Protein AF-A0A7J3CK00-F1 (afdb_monomer)

Sequence (165 aa):
NKIQLKRLKKLNDFCKNRKIGFLFELLVPPSGKQKNYDRKIRPKLTVKAIKEIRKFGIEPDIWKLEAMPNRKDWQKIIEAIKYKNKKAARIIVLGRAGTKKQVKNWLKIAYSFREIIGFAVGRTIFLQPLKNYRNRKITKKQATDRIAKEFSKFIEYWKSLRVKH

Structure (mmCIF, N/CA/C/O backbone):
data_AF-A0A7J3CK00-F1
#
_entry.id   AF-A0A7J3CK00-F1
#
loop_
_atom_site.group_PDB
_atom_site.id
_atom_site.type_symbol
_atom_site.label_atom_id
_atom_site.label_alt_id
_atom_site.label_comp_id
_atom_site.label_asym_id
_atom_site.label_entity_id
_atom_site.label_seq_id
_atom_site.pdbx_PDB_ins_code
_atom_site.Cartn_x
_atom_site.Cartn_y
_atom_site.Cartn_z
_atom_site.occupancy
_atom_site.B_iso_or_equiv
_atom_site.auth_seq_id
_atom_site.auth_comp_id
_atom_site.auth_asym_id
_atom_site.auth_atom_id
_atom_site.pdbx_PDB_model_num
ATOM 1 N N . ASN A 1 1 ? -1.549 19.006 8.687 1.00 75.44 1 ASN A N 1
ATOM 2 C CA . ASN A 1 1 ? -2.280 18.264 7.623 1.00 75.44 1 ASN A CA 1
ATOM 3 C C . ASN A 1 1 ? -3.755 18.657 7.413 1.00 75.44 1 ASN A C 1
ATOM 5 O O . ASN A 1 1 ? -4.418 18.025 6.597 1.00 75.44 1 ASN A O 1
ATOM 9 N N . LYS A 1 2 ? -4.300 19.716 8.045 1.00 88.94 2 LYS A N 1
ATOM 10 C CA . LYS A 1 2 ? -5.741 20.067 7.950 1.00 88.94 2 LYS A CA 1
ATOM 11 C C . LYS A 1 2 ? -6.226 20.350 6.516 1.00 88.94 2 LYS A C 1
ATOM 13 O O . LYS A 1 2 ? -7.316 19.925 6.149 1.00 88.94 2 LYS A O 1
ATOM 18 N N . ILE A 1 3 ? -5.411 21.015 5.689 1.00 93.50 3 ILE A N 1
ATOM 19 C CA . ILE A 1 3 ? -5.747 21.305 4.280 1.00 93.50 3 ILE A CA 1
ATOM 20 C C . ILE A 1 3 ? -5.870 20.013 3.460 1.00 93.50 3 ILE A C 1
ATOM 22 O O . ILE A 1 3 ? -6.842 19.844 2.725 1.00 93.50 3 ILE A O 1
ATOM 26 N N . GLN A 1 4 ? -4.919 19.085 3.613 1.00 93.50 4 GLN A N 1
ATOM 27 C CA . GLN A 1 4 ? -4.949 17.791 2.924 1.00 93.50 4 GLN A CA 1
ATOM 28 C C . GLN A 1 4 ? -6.200 16.992 3.302 1.00 93.50 4 GLN A C 1
ATOM 30 O O . GLN A 1 4 ? -6.885 16.496 2.415 1.00 93.50 4 GLN A O 1
ATOM 35 N N . LEU A 1 5 ? -6.552 16.946 4.593 1.00 96.44 5 LEU A N 1
ATOM 36 C CA . LEU A 1 5 ? -7.760 16.263 5.068 1.00 96.44 5 LEU A CA 1
ATOM 37 C C . LEU A 1 5 ? -9.045 16.874 4.492 1.00 96.44 5 LEU A C 1
ATOM 39 O O . LEU A 1 5 ? -9.906 16.137 4.024 1.00 96.44 5 LEU A O 1
ATOM 43 N N . LYS A 1 6 ? -9.159 18.209 4.442 1.00 97.69 6 LYS A N 1
ATOM 44 C CA . LYS A 1 6 ? -10.313 18.881 3.818 1.00 97.69 6 LYS A CA 1
ATOM 45 C C . LYS A 1 6 ? -10.465 18.516 2.338 1.00 97.69 6 LYS A C 1
ATOM 47 O O . LYS A 1 6 ? -11.559 18.171 1.899 1.00 97.69 6 LYS A O 1
ATOM 52 N N . ARG A 1 7 ? -9.370 18.560 1.571 1.00 97.00 7 ARG A N 1
ATOM 53 C CA . ARG A 1 7 ? -9.376 18.184 0.144 1.00 97.00 7 ARG A CA 1
ATOM 54 C C . ARG A 1 7 ? -9.730 16.708 -0.044 1.00 97.00 7 ARG A C 1
ATOM 56 O O . ARG A 1 7 ? -10.546 16.381 -0.900 1.00 97.00 7 ARG A O 1
ATOM 63 N N . LEU A 1 8 ? -9.165 15.840 0.792 1.00 96.75 8 LEU A N 1
ATOM 64 C CA . LEU A 1 8 ? -9.421 14.405 0.756 1.00 96.75 8 LEU A CA 1
ATOM 65 C C . LEU A 1 8 ? -10.879 14.073 1.106 1.00 96.75 8 LEU A C 1
ATOM 67 O O . LEU A 1 8 ? -11.476 13.226 0.452 1.00 96.75 8 LEU A O 1
ATOM 71 N N . LYS A 1 9 ? -11.483 14.785 2.066 1.00 97.44 9 LYS A N 1
ATOM 72 C CA . LYS A 1 9 ? -12.911 14.663 2.393 1.00 97.44 9 LYS A CA 1
ATOM 73 C C . LYS A 1 9 ? -13.805 15.081 1.232 1.00 97.44 9 LYS A C 1
ATOM 75 O O . LYS A 1 9 ? -14.732 14.351 0.908 1.00 97.44 9 LYS A O 1
ATOM 80 N N . LYS A 1 10 ? -13.488 16.192 0.554 1.00 97.94 10 LYS A N 1
ATOM 81 C CA . LYS A 1 10 ? -14.229 16.624 -0.642 1.00 97.94 10 LYS A CA 1
ATOM 82 C C . LYS A 1 10 ? -14.214 15.548 -1.734 1.00 97.94 10 LYS A C 1
ATOM 84 O O . LYS A 1 10 ? -15.258 15.263 -2.311 1.00 97.94 10 LYS A O 1
ATOM 89 N N . LEU A 1 11 ? -13.056 14.932 -1.990 1.00 97.12 11 LEU A N 1
ATOM 90 C CA . LEU A 1 11 ? -12.935 13.838 -2.960 1.00 97.12 11 LEU A CA 1
ATOM 91 C C . LEU A 1 11 ? -13.712 12.591 -2.517 1.00 97.12 11 LEU A C 1
ATOM 93 O O . LEU A 1 11 ? -14.468 12.034 -3.305 1.00 97.12 11 LEU A O 1
ATOM 97 N N . ASN A 1 12 ? -13.565 12.189 -1.254 1.00 96.12 12 ASN A N 1
ATOM 98 C CA . ASN A 1 12 ? -14.302 11.073 -0.667 1.00 96.12 12 ASN A CA 1
ATOM 99 C C . ASN A 1 12 ? -15.817 11.235 -0.845 1.00 96.12 12 ASN A C 1
ATOM 101 O O . ASN A 1 12 ? -16.490 10.314 -1.297 1.00 96.12 12 ASN A O 1
ATOM 105 N N . ASP A 1 13 ? -16.347 12.412 -0.513 1.00 97.19 13 ASP A N 1
ATOM 106 C CA . ASP A 1 13 ? -17.782 12.687 -0.588 1.00 97.19 13 ASP A CA 1
ATOM 107 C C . ASP A 1 13 ? -18.270 12.720 -2.032 1.00 97.19 13 ASP A C 1
ATOM 109 O O . ASP A 1 13 ? -19.322 12.168 -2.340 1.00 97.19 13 ASP A O 1
ATOM 113 N N . PHE A 1 14 ? -17.474 13.293 -2.938 1.00 98.00 14 PHE A N 1
ATOM 114 C CA . PHE A 1 14 ? -17.757 13.257 -4.368 1.00 98.00 14 PHE A CA 1
ATOM 115 C C . PHE A 1 14 ? -17.849 11.818 -4.896 1.00 98.00 14 PHE A C 1
ATOM 117 O O . PHE A 1 14 ? -18.831 11.469 -5.553 1.00 98.00 14 PHE A O 1
ATOM 124 N N . CYS A 1 15 ? -16.861 10.974 -4.579 1.00 97.06 15 CYS A N 1
ATOM 125 C CA . CYS A 1 15 ? -16.843 9.566 -4.972 1.00 97.06 15 CYS A CA 1
ATOM 126 C C . CYS A 1 15 ? -18.042 8.808 -4.392 1.00 97.06 15 CYS A C 1
ATOM 128 O O . CYS A 1 15 ? -18.760 8.140 -5.136 1.00 97.06 15 CYS A O 1
ATOM 130 N N . LYS A 1 16 ? -18.314 8.982 -3.093 1.00 93.88 16 LYS A N 1
ATOM 131 C CA . LYS A 1 16 ? -19.435 8.337 -2.399 1.00 93.88 16 LYS A CA 1
ATOM 132 C C . LYS A 1 16 ? -20.783 8.722 -3.008 1.00 93.88 16 LYS A C 1
ATOM 134 O O . LYS A 1 16 ? -21.576 7.839 -3.326 1.00 93.88 16 LYS A O 1
ATOM 139 N N . ASN A 1 17 ? -21.026 10.015 -3.223 1.00 97.00 17 ASN A N 1
ATOM 140 C CA . ASN A 1 17 ? -22.293 10.514 -3.766 1.00 97.00 17 ASN A CA 1
ATOM 141 C C . ASN A 1 17 ? -22.537 10.045 -5.206 1.00 97.00 17 ASN A C 1
ATOM 143 O O . ASN A 1 17 ? -23.682 9.875 -5.612 1.00 97.00 17 ASN A O 1
ATOM 147 N N . ARG A 1 18 ? -21.468 9.804 -5.974 1.00 97.31 18 ARG A N 1
ATOM 148 C CA . ARG A 1 18 ? -2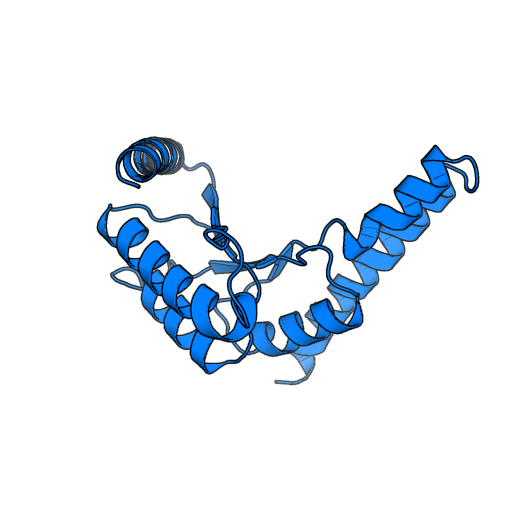1.547 9.321 -7.360 1.00 97.31 18 ARG A CA 1
ATOM 149 C C . ARG A 1 18 ? -21.361 7.812 -7.511 1.00 97.31 18 ARG A C 1
ATOM 151 O O . ARG A 1 18 ? -21.348 7.332 -8.638 1.00 97.31 18 ARG A O 1
ATOM 158 N N . LYS A 1 19 ? -21.215 7.065 -6.409 1.00 95.12 19 LYS A N 1
ATOM 159 C CA . LYS A 1 19 ? -20.929 5.617 -6.411 1.00 95.12 19 LYS A CA 1
ATOM 160 C C . LYS A 1 19 ? -19.689 5.250 -7.249 1.00 95.12 19 LYS A C 1
ATOM 162 O O . LYS A 1 19 ? -19.641 4.196 -7.877 1.00 95.12 19 LYS A O 1
ATOM 167 N N . ILE A 1 20 ? -18.684 6.125 -7.261 1.00 95.94 20 ILE A N 1
ATOM 168 C CA . ILE A 1 20 ? -17.398 5.897 -7.930 1.00 95.94 20 ILE A CA 1
ATOM 169 C C . ILE A 1 20 ? -16.430 5.308 -6.906 1.00 95.94 20 ILE A C 1
ATOM 171 O O . ILE A 1 20 ? -16.269 5.870 -5.825 1.00 95.94 20 ILE A O 1
ATOM 175 N N . GLY A 1 21 ? -15.755 4.213 -7.262 1.00 94.12 21 GLY A N 1
ATOM 176 C CA . GLY A 1 21 ? -14.761 3.592 -6.388 1.00 94.12 21 GLY A CA 1
ATOM 177 C C . GLY A 1 21 ? -13.599 4.534 -6.059 1.00 94.12 21 GLY A C 1
ATOM 178 O O . GLY A 1 21 ? -13.033 5.181 -6.942 1.00 94.12 21 GLY A O 1
ATOM 179 N N . PHE A 1 22 ? -13.215 4.581 -4.786 1.00 95.69 22 PHE A N 1
ATOM 180 C CA . PHE A 1 22 ? -12.181 5.460 -4.264 1.00 95.69 22 PHE A CA 1
ATOM 181 C C . PHE A 1 22 ? -10.995 4.674 -3.693 1.00 95.69 22 PHE A C 1
ATOM 183 O O . PHE A 1 22 ? -11.037 4.123 -2.592 1.00 95.69 22 PHE A O 1
ATOM 190 N N . LEU A 1 23 ? -9.891 4.659 -4.442 1.00 96.88 23 LEU A N 1
ATOM 191 C CA . LEU A 1 23 ? -8.609 4.131 -3.985 1.00 96.88 23 LEU A CA 1
ATOM 192 C C . LEU A 1 23 ? -7.732 5.274 -3.475 1.00 96.88 23 LEU A C 1
ATOM 194 O O . LEU A 1 23 ? -7.433 6.212 -4.213 1.00 96.88 23 LEU A O 1
ATOM 198 N N . PHE A 1 24 ? -7.267 5.165 -2.233 1.00 96.69 24 PHE A N 1
ATOM 199 C CA . PHE A 1 24 ? -6.399 6.161 -1.615 1.00 96.69 24 PHE A CA 1
ATOM 200 C C . PHE A 1 24 ? -5.011 5.591 -1.317 1.00 96.69 24 PHE A C 1
ATOM 202 O O . PHE A 1 24 ? -4.860 4.631 -0.559 1.00 96.69 24 PHE A O 1
ATOM 209 N N . GLU A 1 25 ? -3.985 6.201 -1.912 1.00 97.25 25 GLU A N 1
ATOM 210 C CA . GLU A 1 25 ? -2.582 5.909 -1.623 1.00 97.25 25 GLU A CA 1
ATOM 211 C C . GLU A 1 25 ? -2.076 6.804 -0.493 1.00 97.25 25 GLU A C 1
ATOM 213 O O . GLU A 1 25 ? -2.005 8.024 -0.637 1.00 97.25 25 GLU A O 1
ATOM 218 N N . LEU A 1 26 ? -1.695 6.186 0.626 1.00 96.75 26 LEU A N 1
ATOM 219 C CA . LEU A 1 26 ? -1.095 6.886 1.757 1.00 96.75 26 LEU A CA 1
ATOM 220 C C . LEU A 1 26 ? 0.409 6.627 1.774 1.00 96.75 26 LEU A C 1
ATOM 222 O O . LEU A 1 26 ? 0.853 5.503 2.016 1.00 96.75 26 LEU A O 1
ATOM 226 N N . LEU A 1 27 ? 1.177 7.694 1.575 1.00 95.75 27 LEU A N 1
ATOM 227 C CA . LEU A 1 27 ? 2.620 7.705 1.777 1.00 95.75 27 LEU A CA 1
ATOM 228 C C . LEU A 1 27 ? 2.949 8.495 3.035 1.00 95.75 27 LEU A C 1
ATOM 230 O O . LEU A 1 27 ? 2.419 9.585 3.252 1.00 95.75 27 LEU A O 1
ATOM 234 N N . VAL A 1 28 ? 3.855 7.953 3.842 1.00 95.00 28 VAL A N 1
ATOM 235 C CA . VAL A 1 28 ? 4.334 8.616 5.057 1.00 95.00 28 VAL A CA 1
ATOM 236 C C . VAL A 1 28 ? 5.851 8.753 4.933 1.00 95.00 28 VAL A C 1
ATOM 238 O O . VAL A 1 28 ? 6.576 7.843 5.336 1.00 95.00 28 VAL A O 1
ATOM 241 N N . PRO A 1 29 ? 6.343 9.819 4.274 1.00 93.31 29 PRO A N 1
ATOM 242 C CA . PRO A 1 29 ? 7.772 10.039 4.089 1.00 93.31 29 PRO A CA 1
ATOM 243 C C . PRO A 1 29 ? 8.435 10.560 5.377 1.00 93.31 29 PRO A C 1
ATOM 245 O O . PRO A 1 29 ? 7.770 11.191 6.205 1.00 93.31 29 PRO A O 1
ATOM 248 N N . PRO A 1 30 ? 9.746 10.317 5.562 1.00 93.19 30 PRO A N 1
ATOM 249 C CA . PRO A 1 30 ? 10.495 10.887 6.675 1.00 93.19 30 PRO A CA 1
ATOM 250 C C . PRO A 1 30 ? 10.607 12.407 6.555 1.00 93.19 30 PRO A C 1
ATOM 252 O O . PRO A 1 30 ? 10.704 12.950 5.453 1.00 93.19 30 PRO A O 1
ATOM 255 N N . SER A 1 31 ? 10.681 13.078 7.702 1.00 89.06 31 SER A N 1
ATOM 256 C CA . SER A 1 31 ? 11.089 14.481 7.768 1.00 89.06 31 SER A CA 1
ATOM 257 C C . SER A 1 31 ? 12.604 14.520 7.947 1.00 89.06 31 SER A C 1
ATOM 259 O O . SER A 1 31 ? 13.114 14.316 9.048 1.00 89.06 31 SER A O 1
ATOM 261 N N . GLY A 1 32 ? 13.332 14.723 6.848 1.00 89.31 32 GLY A N 1
ATOM 262 C CA . GLY A 1 32 ? 14.796 14.733 6.846 1.00 89.31 32 GLY A CA 1
ATOM 263 C C . GLY A 1 32 ? 15.431 13.349 7.041 1.00 89.31 32 GLY A C 1
ATOM 264 O O . GLY A 1 32 ? 14.838 12.309 6.745 1.00 89.31 32 GLY A O 1
ATOM 265 N N . LYS A 1 33 ? 16.684 13.325 7.515 1.00 87.19 33 LYS A N 1
ATOM 266 C CA . LYS A 1 33 ? 17.437 12.080 7.732 1.00 87.19 33 LYS A CA 1
ATOM 267 C C . LYS A 1 33 ? 17.023 11.432 9.053 1.00 87.19 33 LYS A C 1
ATOM 269 O O . LYS A 1 33 ? 17.394 11.896 10.124 1.00 87.19 33 LYS A O 1
ATOM 274 N N . GLN A 1 34 ? 16.302 10.316 8.974 1.00 89.38 34 GLN A N 1
ATOM 275 C CA . GLN A 1 34 ? 15.881 9.544 10.147 1.00 89.38 34 GLN A CA 1
ATOM 276 C C . GLN A 1 34 ? 16.369 8.093 10.044 1.00 89.38 34 GLN A C 1
ATOM 278 O O . GLN A 1 34 ? 16.002 7.356 9.125 1.00 89.38 34 GLN A O 1
ATOM 283 N N . LYS A 1 35 ? 17.194 7.650 11.001 1.00 88.19 35 LYS A N 1
ATOM 284 C CA . LYS A 1 35 ? 17.687 6.262 11.053 1.00 88.19 35 LYS A CA 1
ATOM 285 C C . LYS A 1 35 ? 16.540 5.290 11.356 1.00 88.19 35 LYS A C 1
ATOM 287 O O . LYS A 1 35 ? 15.673 5.573 12.176 1.00 88.19 35 LYS A O 1
ATOM 292 N N . ASN A 1 36 ? 16.560 4.104 10.736 1.00 89.44 36 ASN A N 1
ATOM 293 C CA . ASN A 1 36 ? 15.552 3.044 10.924 1.00 89.44 36 ASN A CA 1
ATOM 294 C C . ASN A 1 36 ? 14.093 3.479 10.660 1.00 89.44 36 ASN A C 1
ATOM 296 O O . ASN A 1 36 ? 13.165 2.851 11.182 1.00 89.44 36 ASN A O 1
ATOM 300 N N . TYR A 1 37 ? 13.881 4.520 9.848 1.00 93.94 37 TYR A N 1
ATOM 301 C CA . TYR A 1 37 ? 12.564 5.111 9.628 1.00 93.94 37 TYR A CA 1
ATOM 302 C C . TYR A 1 37 ? 11.515 4.080 9.197 1.00 93.94 37 TYR A C 1
ATOM 304 O O . TYR A 1 37 ? 10.509 3.901 9.884 1.00 93.94 37 TYR A O 1
ATOM 312 N N . ASP A 1 38 ? 11.799 3.326 8.134 1.00 91.12 38 ASP A N 1
ATOM 313 C CA . ASP A 1 38 ? 10.862 2.352 7.563 1.00 91.12 38 ASP A CA 1
ATOM 314 C C . ASP A 1 38 ? 10.476 1.223 8.525 1.00 91.12 38 ASP A C 1
ATOM 316 O O . ASP A 1 38 ? 9.366 0.701 8.446 1.00 91.12 38 ASP A O 1
ATOM 320 N N . ARG A 1 39 ? 11.383 0.839 9.432 1.00 90.94 39 ARG A N 1
ATOM 321 C CA . ARG A 1 39 ? 11.185 -0.307 10.329 1.00 90.94 39 ARG A CA 1
ATOM 322 C C . ARG A 1 39 ? 10.577 0.083 11.675 1.00 90.94 39 ARG A C 1
ATOM 324 O O . ARG A 1 39 ? 9.843 -0.713 12.242 1.00 90.94 39 ARG A O 1
ATOM 331 N N . LYS A 1 40 ? 10.908 1.262 12.215 1.00 9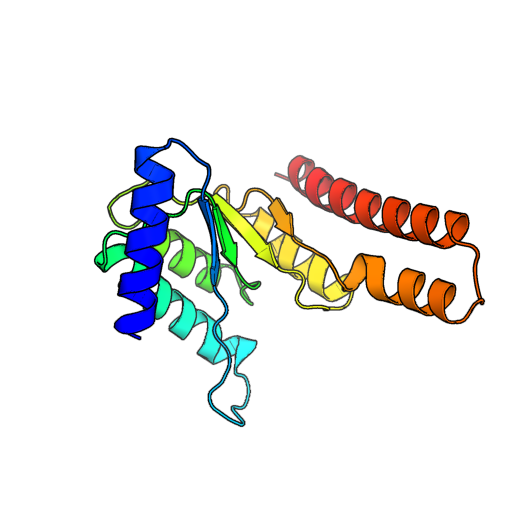2.25 40 LYS A N 1
ATOM 332 C CA . LYS A 1 40 ? 10.538 1.648 13.593 1.00 92.25 40 LYS A CA 1
ATOM 333 C C . LYS A 1 40 ? 9.579 2.836 13.676 1.00 92.25 40 LYS A C 1
ATOM 335 O O . LYS A 1 40 ? 8.789 2.903 14.617 1.00 92.25 40 LYS A O 1
ATOM 340 N N . ILE A 1 41 ? 9.655 3.773 12.730 1.00 95.81 41 ILE A N 1
ATOM 341 C CA . ILE A 1 41 ? 8.970 5.072 12.818 1.00 95.81 41 ILE A CA 1
ATOM 342 C C . ILE A 1 41 ? 7.738 5.093 11.911 1.00 95.81 41 ILE A C 1
ATOM 344 O O . ILE A 1 41 ? 6.624 5.326 12.386 1.00 95.81 41 ILE A O 1
ATOM 348 N N . ARG A 1 42 ? 7.917 4.780 10.622 1.00 96.56 42 ARG A N 1
ATOM 349 C CA . ARG A 1 42 ? 6.861 4.829 9.606 1.00 96.56 42 ARG A CA 1
ATOM 350 C C . ARG A 1 42 ? 5.614 4.020 9.978 1.00 96.56 42 ARG A C 1
ATOM 352 O O . ARG A 1 42 ? 4.529 4.580 9.827 1.00 96.56 42 ARG A O 1
ATOM 359 N N . PRO A 1 43 ? 5.694 2.782 10.517 1.00 96.56 43 PRO A N 1
ATOM 360 C CA . PRO A 1 43 ? 4.490 2.035 10.892 1.00 96.56 43 PRO A CA 1
ATOM 361 C C . PRO A 1 43 ? 3.624 2.776 11.920 1.00 96.56 43 PRO A C 1
ATOM 363 O O . PRO A 1 43 ? 2.416 2.915 11.734 1.00 96.56 43 PRO A O 1
ATOM 366 N N . LYS A 1 44 ? 4.248 3.352 12.959 1.00 96.88 44 LYS A N 1
ATOM 367 C CA . LYS A 1 44 ? 3.549 4.124 14.001 1.00 96.88 44 LYS A CA 1
ATOM 368 C C . LYS A 1 44 ? 2.906 5.390 13.431 1.00 96.88 44 LYS A C 1
ATOM 370 O O . LYS A 1 44 ? 1.750 5.683 13.734 1.00 96.88 44 LYS A O 1
ATOM 375 N N . LEU A 1 45 ? 3.633 6.119 12.581 1.00 97.56 45 LEU A N 1
ATOM 376 C CA . LEU A 1 45 ? 3.109 7.316 11.920 1.00 97.56 45 LEU A CA 1
ATOM 377 C C . LEU A 1 45 ? 1.973 6.987 10.945 1.00 97.56 45 LEU A C 1
ATOM 379 O O . LEU A 1 45 ? 1.005 7.735 10.870 1.00 97.56 45 LEU A O 1
ATOM 383 N N . THR A 1 46 ? 2.045 5.845 10.262 1.00 97.75 46 THR A N 1
ATOM 384 C CA . THR A 1 46 ? 0.985 5.381 9.357 1.00 97.75 46 THR A CA 1
ATOM 385 C C . THR A 1 46 ? -0.296 5.078 10.135 1.00 97.75 46 THR A C 1
ATOM 387 O O . THR A 1 46 ? -1.363 5.545 9.748 1.00 97.75 46 THR A O 1
ATOM 390 N N . VAL A 1 47 ? -0.204 4.393 11.284 1.00 97.75 47 VAL A N 1
ATOM 391 C CA . VAL A 1 47 ? -1.358 4.181 12.180 1.00 97.75 47 VAL A CA 1
ATOM 392 C C . VAL A 1 47 ? -1.963 5.516 12.625 1.00 97.75 47 VAL A C 1
ATOM 394 O O . VAL A 1 47 ? -3.184 5.677 12.592 1.00 97.75 47 VAL A O 1
ATOM 397 N N . LYS A 1 48 ? -1.129 6.488 13.022 1.00 97.62 48 LYS A N 1
ATOM 398 C CA . LYS A 1 48 ? -1.590 7.827 13.424 1.00 97.62 48 LYS A CA 1
ATOM 399 C C . LYS A 1 48 ? -2.319 8.537 12.277 1.00 97.62 48 LYS A C 1
ATOM 401 O O . LYS A 1 48 ? -3.441 8.995 12.476 1.00 97.62 48 LYS A O 1
ATOM 406 N N . ALA A 1 49 ? -1.728 8.555 11.084 1.00 97.31 49 ALA A N 1
ATOM 407 C CA . ALA A 1 49 ? -2.316 9.173 9.899 1.00 97.31 49 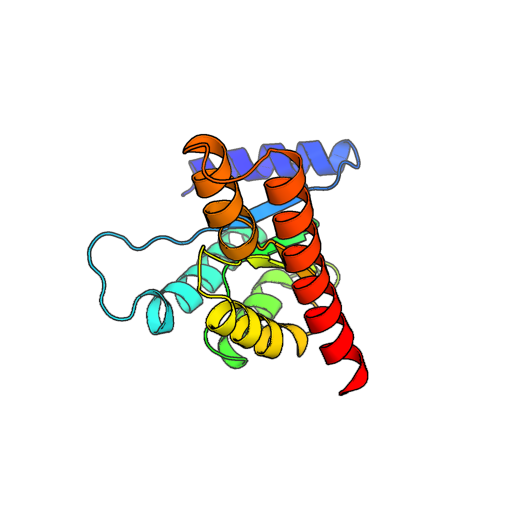ALA A CA 1
ATOM 408 C C . ALA A 1 49 ? -3.667 8.541 9.533 1.00 97.31 49 ALA A C 1
ATOM 410 O O . ALA A 1 49 ? -4.639 9.258 9.317 1.00 97.31 49 ALA A O 1
ATOM 411 N N . ILE A 1 50 ? -3.768 7.207 9.541 1.00 97.19 50 ILE A N 1
ATOM 412 C CA . ILE A 1 50 ? -5.035 6.505 9.285 1.00 97.19 50 ILE A CA 1
ATOM 413 C C . ILE A 1 50 ? -6.091 6.908 10.315 1.00 97.19 50 ILE A C 1
ATOM 415 O O . ILE A 1 50 ? -7.209 7.242 9.933 1.00 97.19 50 ILE A O 1
ATOM 419 N N . LYS A 1 51 ? -5.752 6.937 11.611 1.00 96.19 51 LYS A N 1
ATOM 420 C CA . LYS A 1 51 ? -6.694 7.366 12.658 1.00 96.19 51 LYS A CA 1
ATOM 421 C C . LYS A 1 51 ? -7.190 8.794 12.430 1.00 96.19 51 LYS A C 1
ATOM 423 O O . LYS A 1 51 ? -8.381 9.041 12.582 1.00 96.19 51 LYS A O 1
ATOM 428 N N . GLU A 1 52 ? -6.310 9.721 12.061 1.00 96.19 52 GLU A N 1
ATOM 429 C CA . GLU A 1 52 ? -6.687 11.105 11.743 1.00 96.19 52 GLU A CA 1
ATOM 430 C C . GLU A 1 52 ? -7.625 11.177 10.530 1.00 96.19 52 GLU A C 1
ATOM 432 O O . GLU A 1 52 ? -8.668 11.824 10.602 1.00 96.19 52 GLU A O 1
ATOM 437 N N . ILE A 1 53 ? -7.304 10.458 9.452 1.00 96.00 53 ILE A N 1
ATOM 438 C CA . ILE A 1 53 ? -8.117 10.394 8.229 1.00 96.00 53 ILE A CA 1
ATOM 439 C C . ILE A 1 53 ? -9.510 9.821 8.529 1.00 96.00 53 ILE A C 1
ATOM 441 O O . ILE A 1 53 ? -10.520 10.426 8.172 1.00 96.00 53 ILE A O 1
ATOM 445 N N . ARG A 1 54 ? -9.575 8.696 9.251 1.00 94.38 54 ARG A N 1
ATOM 446 C CA . ARG A 1 54 ? -10.834 8.042 9.643 1.00 94.38 54 ARG A CA 1
ATOM 447 C C . ARG A 1 54 ? -11.683 8.939 10.546 1.00 94.38 54 ARG A C 1
ATOM 449 O O . ARG A 1 54 ? -12.882 9.063 10.321 1.00 94.38 54 ARG A O 1
ATOM 456 N N . LYS A 1 55 ? -11.078 9.611 11.535 1.00 93.94 55 LYS A N 1
ATOM 457 C CA . LYS A 1 55 ? -11.780 10.577 12.407 1.00 93.94 55 LYS A CA 1
ATOM 458 C C . LYS A 1 55 ? -12.353 11.763 11.631 1.00 93.94 55 LYS A C 1
ATOM 460 O O . LYS A 1 55 ? -13.369 12.307 12.039 1.00 93.94 55 LYS A O 1
ATOM 465 N N . PHE A 1 56 ? -11.733 12.134 10.512 1.00 95.19 56 PHE A N 1
ATOM 466 C CA . PHE A 1 56 ? -12.218 13.189 9.623 1.00 95.19 56 PHE A CA 1
ATOM 467 C C . PHE A 1 56 ? -13.355 12.723 8.683 1.00 95.19 56 PHE A C 1
ATOM 469 O O . PHE A 1 56 ? -13.795 13.476 7.816 1.00 95.19 56 PHE A O 1
ATOM 476 N N . GLY A 1 57 ? -13.841 11.484 8.837 1.00 93.00 57 GLY A N 1
ATOM 477 C CA . GLY A 1 57 ? -14.956 10.933 8.062 1.00 93.00 57 GLY A CA 1
ATOM 478 C C . GLY A 1 57 ? -14.579 10.502 6.644 1.00 93.00 57 GLY A C 1
ATOM 479 O O . GLY A 1 57 ? -15.436 10.502 5.764 1.00 93.00 57 GLY A O 1
ATOM 480 N N . ILE A 1 58 ? -13.304 10.190 6.406 1.00 94.50 58 ILE A N 1
AT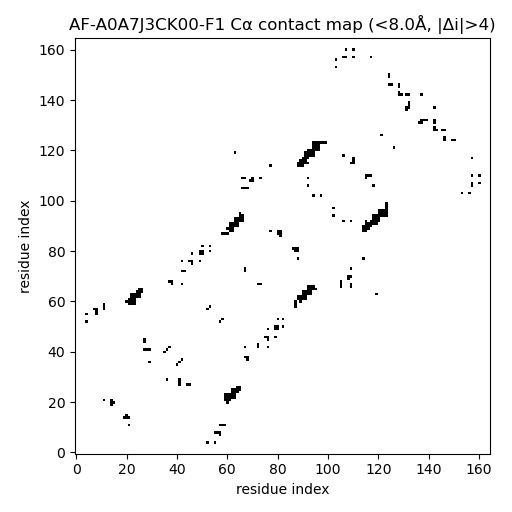OM 481 C CA . ILE A 1 58 ? -12.799 9.732 5.108 1.00 94.50 58 ILE A CA 1
ATOM 482 C C . ILE A 1 58 ? -12.720 8.202 5.121 1.00 94.50 58 ILE A C 1
ATOM 484 O O . ILE A 1 58 ? -12.055 7.600 5.973 1.00 94.50 58 ILE A O 1
ATOM 488 N N . GLU A 1 59 ? -13.389 7.571 4.160 1.00 92.62 59 GLU A N 1
ATOM 489 C CA . GLU A 1 59 ? -13.544 6.121 4.058 1.00 92.62 59 GLU A CA 1
ATOM 490 C C . GLU A 1 59 ? -13.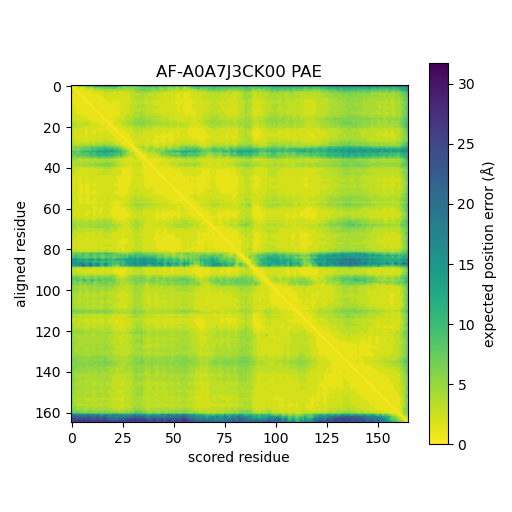262 5.644 2.620 1.00 92.62 59 GLU A C 1
ATOM 492 O O . GLU A 1 59 ? -14.196 5.412 1.860 1.00 92.62 59 GLU A O 1
ATOM 497 N N . PRO A 1 60 ? -11.986 5.494 2.220 1.00 94.19 60 PRO A N 1
ATOM 498 C CA . PRO A 1 60 ? -11.645 4.937 0.916 1.00 94.19 60 PRO A CA 1
ATOM 499 C C . PRO A 1 60 ? -12.130 3.491 0.788 1.00 94.19 60 PRO A C 1
ATOM 501 O O . PRO A 1 60 ? -12.021 2.717 1.743 1.00 94.19 60 PRO A O 1
ATOM 504 N N . ASP A 1 61 ? -12.570 3.109 -0.410 1.00 94.19 61 ASP A N 1
ATOM 505 C CA . ASP A 1 61 ? -12.932 1.728 -0.737 1.00 94.19 61 ASP A CA 1
ATOM 506 C C . ASP A 1 61 ? -11.712 0.805 -0.734 1.00 94.19 61 ASP A C 1
ATOM 508 O O . ASP A 1 61 ? -11.824 -0.374 -0.399 1.00 94.19 61 ASP A O 1
ATOM 512 N N . ILE A 1 62 ? -10.542 1.324 -1.130 1.00 96.62 62 ILE A N 1
ATOM 513 C CA . ILE A 1 62 ? -9.269 0.597 -1.111 1.00 96.62 62 ILE A CA 1
ATOM 514 C C . ILE A 1 62 ? -8.161 1.497 -0.568 1.00 96.62 62 ILE A C 1
ATOM 516 O O . ILE A 1 62 ? -7.894 2.582 -1.085 1.00 96.62 62 ILE A O 1
ATOM 520 N N . TRP A 1 63 ? -7.440 0.992 0.427 1.00 97.44 63 TRP A N 1
ATOM 521 C CA . TRP A 1 63 ? -6.213 1.597 0.926 1.00 97.44 63 TRP A CA 1
ATOM 522 C C . TRP A 1 63 ? -5.010 1.014 0.198 1.00 97.44 63 TRP A C 1
ATOM 524 O O . TRP A 1 63 ? -4.753 -0.187 0.254 1.00 97.44 63 TRP A O 1
ATOM 534 N N . LYS A 1 64 ? -4.225 1.862 -0.456 1.00 97.62 64 LYS A N 1
ATOM 535 C CA . LYS A 1 64 ? -2.946 1.475 -1.046 1.00 97.62 64 LYS A CA 1
ATOM 536 C C . LYS A 1 64 ? -1.833 1.888 -0.089 1.00 97.62 64 LYS A C 1
ATOM 538 O O . LYS A 1 64 ? -1.521 3.071 0.032 1.00 97.62 64 LYS A O 1
ATOM 543 N N . LEU A 1 65 ? -1.283 0.905 0.626 1.00 97.50 65 LEU A N 1
ATOM 544 C CA . LEU A 1 65 ? -0.363 1.119 1.746 1.00 97.50 65 LEU A CA 1
ATOM 545 C C . LEU A 1 65 ? 1.008 0.495 1.526 1.00 97.50 65 LEU A C 1
ATOM 547 O O . LEU A 1 65 ? 1.176 -0.570 0.928 1.00 97.50 65 LEU A O 1
ATOM 551 N N . GLU A 1 66 ? 2.020 1.185 2.029 1.00 95.56 66 GLU A N 1
ATOM 552 C CA . GLU A 1 66 ? 3.386 0.690 2.020 1.00 95.56 66 GLU A CA 1
ATOM 553 C C . GLU A 1 66 ? 3.493 -0.579 2.875 1.00 95.56 66 GLU A C 1
ATOM 555 O O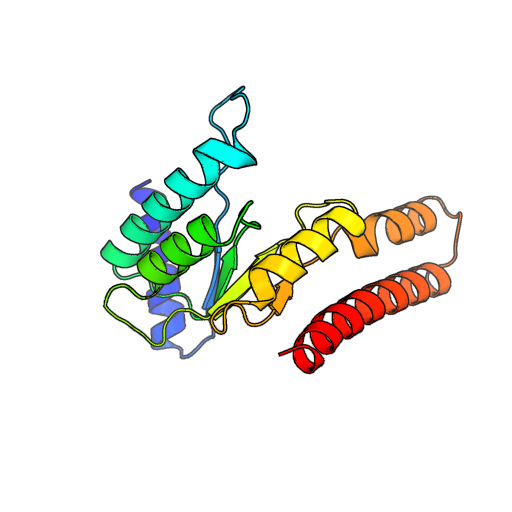 . GLU A 1 66 ? 2.810 -0.706 3.889 1.00 95.56 66 GLU A O 1
ATOM 560 N N . ALA A 1 67 ? 4.368 -1.515 2.503 1.00 93.69 67 ALA A N 1
ATOM 561 C CA . ALA A 1 67 ? 4.547 -2.739 3.274 1.00 93.69 67 ALA A CA 1
ATOM 562 C C . ALA A 1 67 ? 4.969 -2.449 4.726 1.00 93.69 67 ALA A C 1
ATOM 564 O O . ALA A 1 67 ? 5.835 -1.602 4.978 1.00 93.69 67 ALA A O 1
ATOM 565 N N . MET A 1 68 ? 4.377 -3.174 5.675 1.00 93.56 68 MET A N 1
ATOM 566 C CA . MET A 1 68 ? 4.783 -3.143 7.081 1.00 93.56 68 MET A CA 1
ATOM 567 C C . MET A 1 68 ? 5.858 -4.206 7.353 1.00 93.56 68 MET A C 1
ATOM 569 O O . MET A 1 68 ? 5.845 -5.266 6.722 1.00 93.56 68 MET A O 1
ATOM 573 N N . PRO A 1 69 ? 6.799 -3.948 8.279 1.00 88.06 69 PRO A N 1
ATOM 574 C CA . PRO A 1 69 ? 7.947 -4.826 8.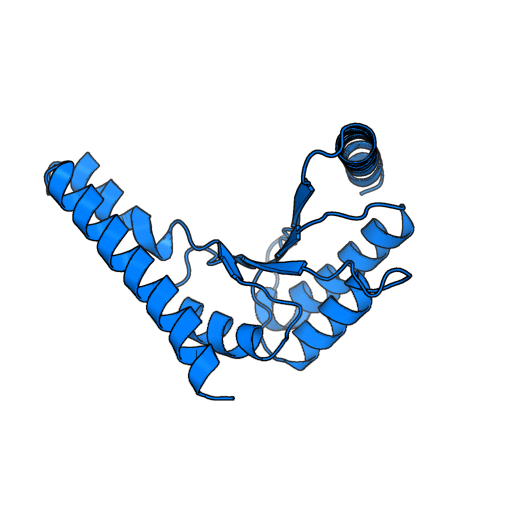493 1.00 88.06 69 PRO A CA 1
ATOM 575 C C . PRO A 1 69 ? 7.581 -6.150 9.177 1.00 88.06 69 PRO A C 1
ATOM 577 O O . PRO A 1 69 ? 8.348 -7.105 9.091 1.00 88.06 69 PRO A O 1
ATOM 580 N N . ASN A 1 70 ? 6.442 -6.221 9.872 1.00 91.62 70 ASN A N 1
ATOM 581 C CA . ASN A 1 70 ? 5.998 -7.414 10.589 1.00 91.62 70 ASN A CA 1
ATOM 582 C C . ASN A 1 70 ? 4.462 -7.472 10.708 1.00 91.62 70 ASN A C 1
ATOM 584 O O . ASN A 1 70 ? 3.748 -6.522 10.382 1.00 91.62 70 ASN A O 1
ATOM 588 N N . ARG A 1 71 ? 3.958 -8.610 11.204 1.00 94.88 71 ARG A N 1
ATOM 589 C CA . ARG A 1 71 ? 2.522 -8.870 11.396 1.00 94.88 71 ARG A CA 1
ATOM 590 C C . ARG A 1 71 ? 1.870 -7.944 12.429 1.00 94.88 71 ARG A C 1
ATOM 592 O O . ARG A 1 71 ? 0.752 -7.497 12.199 1.00 94.88 71 ARG A O 1
ATOM 599 N N . LYS A 1 72 ? 2.560 -7.630 13.533 1.00 95.94 72 LYS A N 1
ATOM 600 C CA . LYS A 1 72 ? 2.027 -6.768 14.607 1.00 95.94 72 LYS A CA 1
ATOM 601 C C . LYS A 1 72 ? 1.731 -5.355 14.099 1.00 95.94 72 LYS A C 1
ATOM 603 O O . LYS A 1 72 ? 0.738 -4.750 14.487 1.00 95.94 72 LYS A O 1
ATOM 608 N N . ASP A 1 73 ? 2.567 -4.839 13.205 1.00 96.25 73 ASP A N 1
ATOM 609 C CA . ASP A 1 73 ? 2.339 -3.539 12.577 1.00 96.25 73 ASP A CA 1
ATOM 610 C C . ASP A 1 73 ? 1.145 -3.574 11.613 1.00 96.25 73 ASP A C 1
ATOM 612 O O . ASP A 1 73 ? 0.324 -2.658 11.633 1.00 96.25 73 ASP A O 1
ATOM 616 N N . TRP A 1 74 ? 0.973 -4.651 10.836 1.00 96.62 74 TRP A N 1
ATOM 617 C CA . TRP A 1 74 ? -0.230 -4.832 10.014 1.00 96.62 74 TRP A CA 1
ATOM 618 C C . TRP A 1 74 ? -1.518 -4.918 10.840 1.00 96.62 74 TRP A C 1
ATOM 620 O O . TRP A 1 74 ? -2.502 -4.286 10.467 1.00 96.62 74 TRP A O 1
ATOM 630 N N . GLN A 1 75 ? -1.510 -5.628 11.974 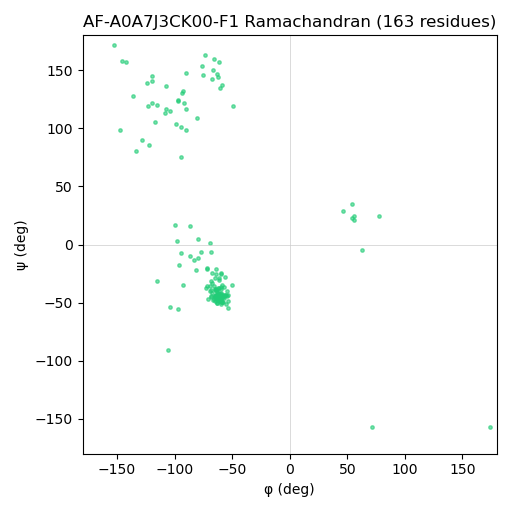1.00 96.31 75 GLN A N 1
ATOM 631 C CA . GLN A 1 75 ? -2.663 -5.703 12.885 1.00 96.31 75 GLN A CA 1
ATOM 632 C C . GLN A 1 75 ? -3.117 -4.307 13.323 1.00 96.31 75 GLN A C 1
ATOM 634 O O . GLN A 1 75 ? -4.271 -3.941 13.114 1.00 96.31 75 GLN A O 1
ATOM 639 N N . LYS A 1 76 ? -2.184 -3.478 13.806 1.00 97.12 76 LYS A N 1
ATOM 640 C CA . LYS A 1 76 ? -2.474 -2.101 14.238 1.00 97.12 76 LYS A CA 1
ATOM 641 C C . LYS A 1 76 ? -3.016 -1.222 13.109 1.00 97.12 76 LYS A C 1
ATOM 643 O O . LYS A 1 76 ? -3.877 -0.375 13.340 1.00 97.12 76 LYS A O 1
ATOM 648 N N . ILE A 1 77 ? -2.502 -1.397 11.891 1.00 97.00 77 ILE A N 1
ATOM 649 C CA . ILE A 1 77 ? -2.986 -0.689 10.698 1.00 97.00 77 ILE A CA 1
ATOM 650 C C . ILE A 1 77 ? -4.423 -1.099 10.375 1.00 97.00 77 ILE A C 1
ATOM 652 O O . ILE A 1 77 ? -5.281 -0.238 10.186 1.00 97.00 77 ILE A O 1
ATOM 656 N N . ILE A 1 78 ? -4.698 -2.402 10.349 1.00 96.50 78 ILE A N 1
ATOM 657 C CA . ILE A 1 78 ? -6.025 -2.948 10.054 1.00 96.50 78 ILE A CA 1
ATOM 658 C C . ILE A 1 78 ? -7.043 -2.499 11.106 1.00 96.50 78 ILE A C 1
ATOM 660 O O . ILE A 1 78 ? -8.139 -2.069 10.749 1.00 96.50 78 ILE A O 1
ATOM 664 N N . GLU A 1 79 ? -6.684 -2.541 12.388 1.00 95.62 79 GLU A N 1
ATOM 665 C CA . GLU A 1 79 ? -7.511 -2.029 13.486 1.00 95.62 79 GLU A CA 1
ATOM 666 C C . GLU A 1 79 ? -7.828 -0.541 13.315 1.00 95.62 79 GLU A C 1
ATOM 668 O O . GLU A 1 79 ? -8.979 -0.129 13.464 1.00 95.62 79 GLU A O 1
ATOM 673 N N . ALA A 1 80 ? -6.830 0.268 12.943 1.00 96.25 80 ALA A N 1
ATOM 674 C CA . ALA A 1 80 ? -7.028 1.690 12.689 1.00 96.25 80 ALA A CA 1
ATOM 675 C C . ALA A 1 80 ? -7.978 1.949 11.508 1.00 96.25 80 ALA A C 1
ATOM 677 O O . ALA A 1 80 ? -8.814 2.848 11.598 1.00 96.25 80 ALA A O 1
ATOM 678 N N . ILE A 1 81 ? -7.891 1.161 10.429 1.00 95.69 81 ILE A N 1
ATOM 679 C CA . ILE A 1 81 ? -8.793 1.285 9.272 1.00 95.69 81 ILE A CA 1
ATOM 680 C C . ILE A 1 81 ? -10.221 0.874 9.641 1.00 95.69 81 ILE A C 1
ATOM 682 O O . ILE A 1 81 ? -11.169 1.584 9.313 1.00 95.69 81 ILE A O 1
ATOM 686 N N . LYS A 1 82 ? -10.388 -0.243 10.359 1.00 92.75 82 LYS A N 1
ATOM 687 C CA . LYS A 1 82 ? -11.705 -0.779 10.746 1.00 92.75 82 LYS A CA 1
ATOM 688 C C . LYS A 1 82 ? -12.458 0.071 11.766 1.00 92.75 82 LYS A C 1
ATOM 690 O O . LYS A 1 82 ? -13.609 -0.239 12.077 1.00 92.75 82 LYS A O 1
ATOM 695 N N . TYR A 1 83 ? -11.833 1.114 12.308 1.00 85.25 83 TYR A N 1
ATOM 696 C CA . TYR A 1 83 ? -12.464 2.014 13.264 1.00 85.25 83 TYR A CA 1
ATOM 697 C C . TYR A 1 83 ? -13.833 2.492 12.751 1.00 85.25 83 TYR A C 1
ATOM 699 O O . TYR A 1 83 ? -13.914 3.110 11.688 1.00 85.25 83 TYR A O 1
ATOM 707 N N . LYS A 1 84 ? -14.898 2.179 13.504 1.00 80.69 84 LYS A N 1
ATOM 708 C CA . LYS A 1 84 ? -16.322 2.449 13.206 1.00 80.69 84 LYS A CA 1
ATOM 709 C C . LYS A 1 84 ? -16.919 1.780 11.954 1.00 80.69 84 LYS A C 1
ATOM 711 O O . LYS A 1 84 ? -18.125 1.861 11.767 1.00 80.69 84 LYS A O 1
ATOM 716 N N . ASN A 1 85 ? -16.135 1.071 11.139 1.00 81.69 85 ASN A N 1
ATOM 717 C CA . ASN A 1 85 ? -16.634 0.337 9.973 1.00 81.69 85 ASN A CA 1
ATOM 718 C C . ASN A 1 85 ? -15.807 -0.938 9.736 1.00 81.69 85 ASN A C 1
ATOM 720 O O . ASN A 1 85 ? -14.741 -0.916 9.119 1.00 81.69 85 ASN A O 1
ATOM 724 N N . LYS A 1 86 ? -16.325 -2.085 10.196 1.00 68.94 86 LYS A N 1
ATOM 725 C CA . LYS A 1 86 ? -15.642 -3.385 10.073 1.00 68.94 86 LYS A CA 1
ATOM 726 C C . LYS A 1 86 ? -15.456 -3.841 8.616 1.00 68.94 86 LYS A C 1
ATOM 728 O O . LYS A 1 86 ? -14.571 -4.659 8.370 1.00 68.94 86 LYS A O 1
ATOM 733 N N . LYS A 1 87 ? -16.250 -3.318 7.669 1.00 73.00 87 LYS A N 1
ATOM 734 C CA . LYS A 1 87 ? -16.181 -3.658 6.236 1.00 73.00 87 LYS A CA 1
ATOM 735 C C . LYS A 1 87 ? -15.167 -2.799 5.455 1.00 73.00 87 LYS A C 1
ATOM 737 O O . LYS A 1 87 ? -14.850 -3.143 4.323 1.00 73.00 87 LYS A O 1
ATOM 742 N N . ALA A 1 88 ? -14.613 -1.736 6.053 1.00 70.06 88 ALA A N 1
ATOM 743 C CA . ALA A 1 88 ? -13.771 -0.743 5.366 1.00 70.06 88 ALA A CA 1
ATOM 744 C C . ALA A 1 88 ? -12.318 -1.177 5.071 1.00 70.06 88 ALA A C 1
ATOM 746 O O . ALA A 1 88 ? -11.566 -0.440 4.436 1.00 70.06 88 ALA A O 1
ATOM 747 N N . ALA A 1 89 ? -11.871 -2.340 5.548 1.00 74.44 89 ALA A N 1
ATOM 748 C CA . ALA A 1 89 ? -10.467 -2.734 5.444 1.00 74.44 89 ALA A CA 1
ATOM 749 C C . ALA A 1 89 ? -10.196 -3.594 4.205 1.00 74.44 89 ALA A C 1
ATOM 751 O O . ALA A 1 89 ? -10.009 -4.803 4.308 1.00 74.44 89 ALA A O 1
ATOM 752 N N . ARG A 1 90 ? -10.163 -2.952 3.033 1.00 94.62 90 ARG A N 1
ATOM 753 C CA . ARG A 1 90 ? -9.607 -3.523 1.799 1.00 94.62 90 ARG A CA 1
ATOM 754 C C . ARG A 1 90 ? -8.290 -2.826 1.492 1.00 94.62 90 ARG A C 1
ATOM 756 O O . ARG A 1 90 ? -8.256 -1.617 1.276 1.00 94.62 90 ARG A O 1
ATOM 763 N N . ILE A 1 91 ? -7.201 -3.580 1.507 1.00 96.88 91 ILE A N 1
ATOM 764 C CA . ILE A 1 91 ? -5.843 -3.047 1.415 1.00 96.88 91 ILE A CA 1
ATOM 765 C C . ILE A 1 91 ? -5.113 -3.691 0.238 1.00 96.88 91 ILE A C 1
ATOM 767 O O . ILE A 1 91 ? -5.187 -4.902 0.037 1.00 96.88 91 ILE A O 1
ATOM 771 N N . ILE A 1 92 ? -4.351 -2.891 -0.503 1.00 97.25 92 ILE A N 1
ATOM 772 C CA . ILE A 1 92 ? -3.338 -3.376 -1.442 1.00 97.25 92 ILE A CA 1
ATOM 773 C C . ILE A 1 92 ? -1.949 -2.863 -1.049 1.00 97.25 92 ILE A C 1
ATOM 775 O O . ILE A 1 92 ? -1.788 -1.717 -0.628 1.00 97.25 92 ILE A O 1
ATOM 779 N N . VAL A 1 93 ? -0.931 -3.713 -1.193 1.00 96.56 93 VAL A N 1
ATOM 780 C CA . VAL A 1 93 ? 0.447 -3.399 -0.773 1.00 96.56 93 VAL A CA 1
ATOM 781 C C . VAL A 1 93 ? 1.274 -2.799 -1.911 1.00 96.56 93 VAL A C 1
ATOM 783 O O . VAL A 1 93 ? 1.314 -3.354 -3.010 1.00 96.56 93 VAL A O 1
ATOM 786 N N . LEU A 1 94 ? 1.990 -1.697 -1.657 1.00 94.75 94 LEU A N 1
ATOM 787 C CA . LEU A 1 94 ? 2.941 -1.125 -2.621 1.00 94.75 94 LEU A CA 1
ATOM 788 C C . LEU A 1 94 ? 4.251 -1.920 -2.723 1.00 94.75 94 LEU A C 1
ATOM 790 O O . LEU A 1 94 ? 4.817 -2.351 -1.722 1.00 94.75 94 LEU A O 1
ATOM 794 N N . GLY A 1 95 ? 4.821 -1.966 -3.933 1.00 86.56 95 GLY A N 1
ATOM 795 C CA . GLY A 1 95 ? 6.153 -2.541 -4.177 1.00 86.56 95 GLY A CA 1
ATOM 796 C C . GLY A 1 95 ? 7.359 -1.621 -3.910 1.00 86.56 95 GLY A C 1
ATOM 797 O O . GLY A 1 95 ? 8.480 -2.113 -3.894 1.00 86.56 95 GLY A O 1
ATOM 798 N N . ARG A 1 96 ? 7.177 -0.297 -3.746 1.00 88.81 96 ARG A N 1
ATOM 799 C CA . ARG A 1 96 ? 8.231 0.708 -3.418 1.00 88.81 96 ARG A CA 1
ATOM 800 C C . ARG A 1 96 ? 9.551 0.634 -4.220 1.00 88.81 96 ARG A C 1
ATOM 802 O O . ARG A 1 96 ? 10.594 1.027 -3.719 1.00 88.81 96 ARG A O 1
ATOM 809 N N . ALA A 1 97 ? 9.525 0.147 -5.464 1.00 85.94 97 ALA A N 1
ATOM 810 C CA . ALA A 1 97 ? 10.746 -0.147 -6.235 1.00 85.94 97 ALA A CA 1
ATOM 811 C C . ALA A 1 97 ? 11.735 -1.087 -5.508 1.00 85.94 97 ALA A C 1
ATOM 813 O O . ALA A 1 97 ? 12.920 -1.108 -5.828 1.00 85.94 97 ALA A O 1
ATOM 814 N N . GLY A 1 98 ? 11.246 -1.878 -4.549 1.00 87.25 98 GLY A N 1
ATOM 815 C CA . GLY A 1 98 ? 12.026 -2.907 -3.882 1.00 87.25 98 GLY A CA 1
ATOM 816 C C . GLY A 1 98 ? 12.416 -4.015 -4.853 1.00 87.25 98 GLY A C 1
ATOM 817 O O . GLY A 1 98 ? 11.787 -4.218 -5.897 1.00 87.25 98 GLY A O 1
ATOM 818 N N . THR A 1 99 ? 13.450 -4.765 -4.492 1.00 92.31 99 THR A N 1
ATOM 819 C CA . THR A 1 99 ? 13.841 -5.967 -5.234 1.00 92.31 99 THR A CA 1
ATOM 820 C C . THR A 1 99 ? 12.711 -6.998 -5.230 1.00 92.31 99 THR A C 1
ATOM 822 O O . THR A 1 99 ? 11.881 -7.035 -4.317 1.00 92.31 99 THR A O 1
ATOM 825 N N . LYS A 1 100 ? 12.698 -7.907 -6.212 1.00 92.81 100 LYS A N 1
ATOM 826 C CA . LYS A 1 100 ? 11.688 -8.979 -6.277 1.00 92.81 100 LYS A CA 1
ATOM 827 C C . LYS A 1 100 ? 11.632 -9.801 -4.984 1.00 92.81 100 LYS A C 1
ATOM 829 O O . LYS A 1 100 ? 10.544 -10.115 -4.513 1.00 92.81 100 LYS A O 1
ATOM 834 N N . LYS A 1 101 ? 12.793 -10.098 -4.385 1.00 93.88 101 LYS A N 1
ATOM 835 C CA . LYS A 1 101 ? 12.906 -10.821 -3.106 1.00 93.88 101 LYS A CA 1
ATOM 836 C C . LYS A 1 101 ? 12.243 -10.052 -1.959 1.00 93.88 101 LYS A C 1
ATOM 838 O O . LYS A 1 101 ? 11.444 -10.628 -1.229 1.00 93.88 101 LYS A O 1
ATOM 843 N N . GLN A 1 102 ? 12.525 -8.754 -1.831 1.00 92.69 102 GLN A N 1
ATOM 844 C CA . GLN A 1 102 ? 11.905 -7.910 -0.802 1.00 92.69 102 GLN A CA 1
ATOM 845 C C . GLN A 1 102 ? 10.386 -7.836 -0.971 1.00 92.69 102 GLN A C 1
ATOM 847 O O . GLN A 1 102 ? 9.660 -8.067 -0.009 1.00 92.69 102 GLN A O 1
ATOM 852 N N . VAL A 1 103 ? 9.907 -7.588 -2.195 1.00 94.06 103 VAL A N 1
ATOM 853 C CA . VAL A 1 103 ? 8.466 -7.505 -2.470 1.00 94.06 103 VAL A CA 1
ATOM 854 C C . VAL A 1 103 ? 7.780 -8.835 -2.161 1.00 94.06 103 VAL A C 1
ATOM 856 O O . VAL A 1 103 ? 6.770 -8.835 -1.468 1.00 94.06 103 VAL A O 1
ATOM 859 N N . LYS A 1 104 ? 8.344 -9.977 -2.577 1.00 94.19 104 LYS A N 1
ATOM 860 C CA . LYS A 1 104 ? 7.796 -11.301 -2.233 1.00 94.19 104 LYS A CA 1
ATOM 861 C C . LYS A 1 104 ? 7.689 -11.510 -0.718 1.00 94.19 104 LYS A C 1
ATOM 863 O O . LYS A 1 104 ? 6.640 -11.931 -0.242 1.00 94.19 104 LYS A O 1
ATOM 868 N N . ASN A 1 105 ? 8.717 -11.144 0.050 1.00 92.94 105 ASN A N 1
ATOM 869 C CA . ASN A 1 105 ? 8.677 -11.244 1.513 1.00 92.94 105 ASN A CA 1
ATOM 870 C C . ASN A 1 105 ? 7.576 -10.371 2.130 1.00 92.94 105 ASN A C 1
ATOM 872 O O . ASN A 1 105 ? 6.859 -10.823 3.022 1.00 92.94 105 ASN A O 1
ATOM 876 N N . TRP A 1 106 ? 7.408 -9.141 1.639 1.00 93.81 106 TRP A N 1
ATOM 877 C CA . TRP A 1 106 ? 6.321 -8.268 2.082 1.00 93.81 106 TRP A CA 1
ATOM 878 C C . TRP A 1 106 ? 4.948 -8.857 1.770 1.00 93.81 106 TRP A C 1
ATOM 880 O O . TRP A 1 106 ? 4.083 -8.857 2.643 1.00 93.81 106 TRP A O 1
ATOM 890 N N . LEU A 1 107 ? 4.761 -9.402 0.564 1.00 93.94 107 LEU A N 1
ATOM 891 C CA . LEU A 1 107 ? 3.511 -10.050 0.170 1.00 93.94 107 LEU A CA 1
ATOM 892 C C . LEU A 1 107 ? 3.220 -11.291 1.016 1.00 93.94 107 LEU A C 1
ATOM 894 O O . LEU A 1 107 ? 2.080 -11.467 1.422 1.00 93.94 107 LEU A O 1
ATOM 898 N N . LYS A 1 108 ? 4.234 -12.095 1.365 1.00 93.81 108 LYS A N 1
ATOM 899 C CA . LYS A 1 108 ? 4.072 -13.252 2.262 1.00 93.81 108 LYS A CA 1
ATOM 900 C C . LYS A 1 108 ? 3.526 -12.849 3.634 1.00 93.81 108 LYS A C 1
ATOM 902 O O . LYS A 1 108 ? 2.637 -13.511 4.153 1.00 93.81 108 LYS A O 1
ATOM 907 N N . ILE A 1 109 ? 4.053 -11.773 4.223 1.00 93.12 109 ILE A N 1
ATOM 908 C CA . ILE A 1 109 ? 3.571 -11.258 5.515 1.00 93.12 109 ILE A CA 1
ATOM 909 C C . ILE A 1 109 ? 2.159 -10.688 5.369 1.00 93.12 109 ILE A C 1
ATOM 911 O O . ILE A 1 109 ? 1.307 -10.915 6.218 1.00 93.12 109 ILE A O 1
ATOM 915 N N . ALA A 1 110 ? 1.920 -9.917 4.312 1.00 92.62 110 ALA A N 1
ATOM 916 C CA . ALA A 1 110 ? 0.657 -9.227 4.120 1.00 92.62 110 ALA A CA 1
ATOM 917 C C . ALA A 1 110 ? -0.496 -10.200 3.811 1.00 92.62 110 ALA A C 1
ATOM 919 O O . ALA A 1 110 ? -1.603 -10.027 4.307 1.00 92.62 110 ALA A O 1
ATOM 920 N N . TYR A 1 111 ? -0.216 -11.270 3.067 1.00 90.31 111 TYR A N 1
ATOM 921 C CA . TYR A 1 111 ? -1.200 -12.280 2.692 1.00 90.31 111 TYR A CA 1
ATOM 922 C C . TYR A 1 111 ? -1.861 -12.976 3.896 1.00 90.31 111 TYR A C 1
ATOM 924 O O . TYR A 1 111 ? -3.002 -13.412 3.800 1.00 90.31 111 TYR A O 1
ATOM 932 N N . SER A 1 112 ? -1.206 -13.015 5.065 1.00 91.44 112 SER A N 1
ATOM 933 C CA . SER A 1 112 ? -1.794 -13.618 6.271 1.00 91.44 112 SER A CA 1
ATOM 934 C C . SER A 1 112 ? -2.979 -12.845 6.866 1.00 91.44 112 SER A C 1
ATOM 936 O O . SER A 1 112 ? -3.473 -13.213 7.930 1.00 91.44 112 SER A O 1
ATOM 938 N N . PHE A 1 113 ? -3.387 -11.739 6.242 1.00 93.56 113 PHE A N 1
ATOM 939 C CA . PHE A 1 113 ? -4.504 -10.901 6.657 1.00 93.56 113 PHE A CA 1
ATOM 940 C C . PHE A 1 113 ? -5.557 -10.856 5.554 1.00 93.56 113 PHE A C 1
ATOM 942 O O . PHE A 1 113 ? -5.284 -10.385 4.452 1.00 93.56 113 PHE A O 1
ATOM 949 N N . ARG A 1 114 ? -6.790 -11.266 5.870 1.00 92.69 114 ARG A N 1
ATOM 950 C CA . ARG A 1 114 ? -7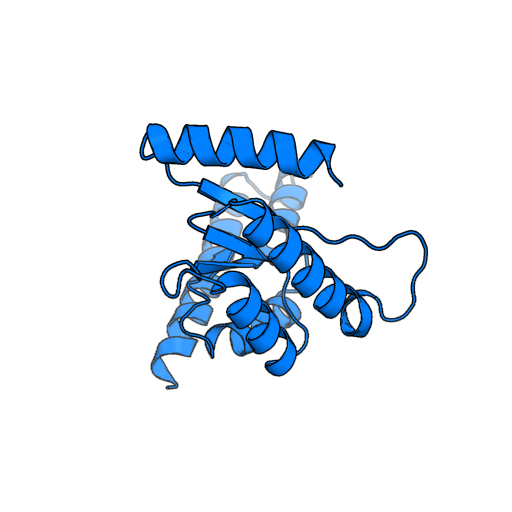.921 -11.260 4.922 1.00 92.69 114 ARG A CA 1
ATOM 951 C C . ARG A 1 114 ? -8.252 -9.867 4.370 1.00 92.69 114 ARG A C 1
ATOM 953 O O . ARG A 1 114 ? -8.819 -9.744 3.292 1.00 92.69 114 ARG A O 1
ATOM 960 N N . GLU A 1 115 ? -7.914 -8.818 5.117 1.00 95.25 115 GLU A N 1
ATOM 961 C CA . GLU A 1 115 ? -8.116 -7.417 4.737 1.00 95.25 115 GLU A CA 1
ATOM 962 C C . GLU A 1 115 ? -7.168 -6.967 3.622 1.00 95.25 115 GLU A C 1
ATOM 964 O O . GLU A 1 115 ? -7.427 -5.973 2.942 1.00 95.25 115 GLU A O 1
ATOM 969 N N . ILE A 1 116 ? -6.062 -7.685 3.419 1.00 95.44 116 ILE A N 1
ATOM 970 C CA . ILE A 1 116 ? -5.092 -7.384 2.375 1.00 95.44 116 ILE A CA 1
ATOM 971 C C . ILE A 1 116 ? -5.428 -8.228 1.151 1.00 95.44 116 ILE A C 1
ATOM 973 O O . ILE A 1 116 ? -5.119 -9.411 1.057 1.00 95.44 116 ILE A O 1
ATOM 977 N N . ILE A 1 117 ? -6.077 -7.583 0.190 1.00 95.19 117 ILE A N 1
ATOM 978 C CA . ILE A 1 117 ? -6.728 -8.235 -0.947 1.00 95.19 117 ILE A CA 1
ATOM 979 C C . ILE A 1 117 ? -5.841 -8.316 -2.193 1.00 95.19 117 ILE A C 1
ATOM 981 O O . ILE A 1 117 ? -6.215 -8.959 -3.173 1.00 95.19 117 ILE A O 1
ATOM 985 N N . GLY A 1 118 ? -4.672 -7.673 -2.181 1.00 95.50 118 GLY A N 1
ATOM 986 C CA . GLY A 1 118 ? -3.762 -7.690 -3.320 1.00 95.50 118 GLY A CA 1
ATOM 987 C C . GLY A 1 118 ? -2.552 -6.778 -3.170 1.00 95.50 118 GLY A C 1
ATOM 988 O O . GLY A 1 118 ? -2.131 -6.404 -2.073 1.00 95.50 118 GLY A O 1
ATOM 989 N N . PHE A 1 119 ? -1.982 -6.404 -4.311 1.00 96.19 119 PHE A N 1
ATOM 990 C CA . PHE A 1 119 ? -0.773 -5.596 -4.390 1.00 96.19 119 PHE A CA 1
ATOM 991 C C . PHE A 1 119 ? -0.789 -4.654 -5.592 1.00 96.19 119 PHE A C 1
ATOM 993 O O . PHE A 1 119 ? -1.462 -4.895 -6.589 1.00 96.19 119 PHE A O 1
ATOM 1000 N N . ALA A 1 120 ? 0.011 -3.596 -5.503 1.00 95.38 120 ALA A N 1
ATOM 1001 C CA . ALA A 1 120 ? 0.310 -2.672 -6.588 1.00 95.38 120 ALA A CA 1
ATOM 1002 C C . ALA A 1 120 ? 1.835 -2.532 -6.719 1.00 95.38 120 ALA A C 1
ATOM 1004 O O . ALA A 1 120 ? 2.480 -1.688 -6.086 1.00 95.38 120 ALA A O 1
ATOM 1005 N N . VAL A 1 121 ? 2.430 -3.401 -7.537 1.00 93.56 121 VAL A N 1
ATOM 1006 C CA . VAL A 1 121 ? 3.878 -3.466 -7.768 1.00 93.56 121 VAL A CA 1
ATOM 1007 C C . VAL A 1 121 ? 4.165 -2.943 -9.172 1.00 93.56 121 VAL A C 1
ATOM 1009 O O . VAL A 1 121 ? 3.755 -3.543 -10.154 1.00 93.56 121 VAL A O 1
ATOM 1012 N N . GLY A 1 122 ? 4.851 -1.801 -9.260 1.00 94.25 122 GLY A N 1
ATOM 1013 C CA . GLY A 1 122 ? 5.151 -1.133 -10.531 1.00 94.25 122 GLY A CA 1
ATOM 1014 C C . GLY A 1 122 ? 6.612 -1.283 -10.949 1.00 94.25 122 GLY A C 1
ATOM 1015 O O . GLY A 1 122 ? 6.990 -2.243 -11.610 1.00 94.25 122 GLY A O 1
ATOM 1016 N N . ARG A 1 123 ? 7.457 -0.328 -10.537 1.00 95.19 123 ARG A N 1
ATOM 1017 C CA . ARG A 1 123 ? 8.866 -0.200 -10.967 1.00 95.19 123 ARG A CA 1
ATOM 1018 C C . ARG A 1 123 ? 9.695 -1.486 -10.857 1.00 95.19 123 ARG A C 1
ATOM 1020 O O . ARG A 1 123 ? 10.522 -1.732 -11.725 1.00 95.19 123 ARG A O 1
ATOM 1027 N N . THR A 1 124 ? 9.449 -2.322 -9.850 1.00 94.88 124 THR A N 1
ATOM 1028 C CA . THR A 1 124 ? 10.095 -3.641 -9.692 1.00 94.88 124 THR A CA 1
ATOM 1029 C C . THR A 1 124 ? 9.906 -4.556 -10.912 1.00 94.88 124 THR A C 1
ATOM 1031 O O . THR A 1 124 ? 10.747 -5.413 -11.169 1.00 94.88 124 THR A O 1
ATOM 1034 N N . ILE A 1 125 ? 8.810 -4.378 -11.651 1.00 95.38 125 ILE A N 1
ATOM 1035 C CA . ILE A 1 125 ? 8.413 -5.185 -12.808 1.00 95.38 125 ILE A CA 1
ATOM 1036 C C . ILE A 1 125 ? 8.846 -4.500 -14.103 1.00 95.38 125 ILE A C 1
ATOM 1038 O O . ILE A 1 125 ? 9.569 -5.093 -14.900 1.00 95.38 125 ILE A O 1
ATOM 1042 N N . PHE A 1 126 ? 8.440 -3.243 -14.311 1.00 95.81 126 PHE A N 1
ATOM 1043 C CA . PHE A 1 126 ? 8.560 -2.622 -15.632 1.00 95.81 126 PHE A CA 1
ATOM 1044 C C . PHE A 1 126 ? 9.795 -1.750 -15.850 1.00 95.81 126 PHE A C 1
ATOM 1046 O O . PHE A 1 126 ? 10.131 -1.472 -17.000 1.00 95.81 126 PHE A O 1
ATOM 1053 N N . LEU A 1 127 ? 10.494 -1.306 -14.796 1.00 96.44 127 LEU A N 1
ATOM 1054 C CA . LEU A 1 127 ? 11.518 -0.266 -14.952 1.00 96.44 127 LEU A CA 1
ATOM 1055 C C . LEU A 1 127 ? 12.696 -0.728 -15.815 1.00 96.44 127 LEU A C 1
ATOM 1057 O O . LEU A 1 127 ? 13.132 0.011 -16.695 1.00 96.44 127 LEU A O 1
ATOM 1061 N N . GLN A 1 128 ? 13.212 -1.938 -15.581 1.00 96.56 128 GLN A N 1
ATOM 1062 C CA . GLN A 1 128 ? 14.371 -2.428 -16.328 1.00 96.56 128 GLN A CA 1
ATOM 1063 C C . GLN A 1 128 ? 14.040 -2.767 -17.792 1.00 96.56 128 GLN A C 1
ATOM 1065 O O . GLN A 1 128 ? 14.782 -2.312 -18.664 1.00 96.56 128 GLN A O 1
ATOM 1070 N N . PRO A 1 129 ? 12.945 -3.491 -18.111 1.00 97.56 129 PRO A N 1
ATOM 1071 C CA . PRO A 1 129 ? 12.516 -3.664 -19.500 1.00 97.56 129 PRO A CA 1
ATOM 1072 C C . PRO A 1 129 ? 12.306 -2.330 -20.225 1.00 97.56 129 PRO A C 1
ATOM 1074 O O . PRO A 1 129 ? 12.790 -2.164 -21.342 1.00 97.56 129 PRO A O 1
ATOM 1077 N N . LEU A 1 130 ? 11.673 -1.351 -19.568 1.00 97.50 130 LEU A N 1
ATOM 1078 C CA . LEU A 1 130 ? 11.432 -0.034 -20.155 1.00 97.50 130 LEU A CA 1
ATOM 1079 C C . LEU A 1 130 ? 12.737 0.724 -20.441 1.00 97.50 130 LEU A C 1
ATOM 1081 O O . LEU A 1 130 ? 12.891 1.289 -21.521 1.00 97.50 130 LEU A O 1
ATOM 1085 N N . LYS A 1 131 ? 13.705 0.699 -19.512 1.00 97.94 131 LYS A N 1
ATOM 1086 C CA . LYS A 1 131 ? 15.043 1.276 -19.733 1.00 97.94 131 LYS A CA 1
ATOM 1087 C C . LYS A 1 131 ? 15.761 0.615 -20.908 1.00 97.94 131 LYS A C 1
ATOM 1089 O O . LYS A 1 131 ? 16.343 1.313 -21.731 1.00 97.94 131 LYS A O 1
ATOM 1094 N N . ASN A 1 132 ? 15.711 -0.714 -21.001 1.00 98.31 132 ASN A N 1
ATOM 1095 C CA . ASN A 1 132 ? 16.348 -1.446 -22.093 1.00 98.31 132 ASN A CA 1
ATOM 1096 C C . ASN A 1 132 ? 15.725 -1.090 -23.451 1.00 98.31 132 ASN A C 1
ATOM 1098 O O . ASN A 1 132 ? 16.466 -0.896 -24.410 1.00 98.31 132 ASN A O 1
ATOM 1102 N N . TYR A 1 133 ? 14.396 -0.961 -23.520 1.00 98.38 133 TYR A N 1
ATOM 1103 C CA . TYR A 1 133 ? 13.701 -0.527 -24.734 1.00 98.38 133 TYR A CA 1
ATOM 1104 C C . TYR A 1 133 ? 14.088 0.896 -25.135 1.00 98.38 133 TYR A C 1
ATOM 1106 O O . TYR A 1 133 ? 14.509 1.128 -26.264 1.00 98.38 133 TYR A O 1
ATOM 1114 N N . ARG A 1 134 ? 14.025 1.842 -24.188 1.00 98.06 134 ARG A N 1
ATOM 1115 C CA . ARG A 1 134 ? 14.401 3.243 -24.425 1.00 98.06 134 ARG A CA 1
ATOM 1116 C C . ARG A 1 134 ? 15.839 3.374 -24.931 1.00 98.06 134 ARG A C 1
ATOM 1118 O O . ARG A 1 134 ? 16.116 4.204 -25.785 1.00 98.06 134 ARG A O 1
ATOM 1125 N N . ASN A 1 135 ? 16.737 2.530 -24.430 1.00 98.31 135 ASN A N 1
ATOM 1126 C CA . ASN A 1 135 ? 18.142 2.505 -24.830 1.00 98.31 135 ASN A CA 1
ATOM 1127 C C . ASN A 1 135 ? 18.397 1.628 -26.075 1.00 98.31 135 ASN A C 1
ATOM 1129 O O . ASN A 1 135 ? 19.539 1.243 -26.306 1.00 98.31 135 ASN A O 1
ATOM 1133 N N . ARG A 1 136 ? 17.351 1.260 -26.833 1.00 98.06 136 ARG A N 1
ATOM 1134 C CA . ARG A 1 136 ? 17.408 0.443 -28.062 1.00 98.06 136 ARG A CA 1
ATOM 1135 C C . ARG A 1 136 ? 18.092 -0.927 -27.900 1.00 98.06 136 ARG A C 1
ATOM 1137 O O . ARG A 1 136 ? 18.500 -1.530 -28.881 1.00 98.06 136 ARG A O 1
ATOM 1144 N N . LYS A 1 137 ? 18.184 -1.455 -26.671 1.00 98.56 137 LYS A N 1
ATOM 1145 C CA . LYS A 1 137 ? 18.785 -2.774 -26.373 1.00 98.56 137 LYS A CA 1
ATOM 1146 C C . LYS A 1 137 ? 17.833 -3.944 -26.621 1.00 98.56 137 LYS A C 1
ATOM 1148 O O . LYS A 1 137 ? 18.275 -5.082 -26.711 1.00 98.56 137 LYS A O 1
ATOM 1153 N N . ILE A 1 138 ? 16.527 -3.681 -26.616 1.00 98.56 138 ILE A N 1
ATOM 1154 C CA . ILE A 1 138 ? 15.467 -4.659 -26.888 1.00 98.56 138 ILE A CA 1
ATOM 1155 C C . ILE A 1 138 ? 14.352 -3.988 -27.689 1.00 98.56 138 ILE A C 1
ATOM 1157 O O . ILE A 1 138 ? 14.174 -2.772 -27.609 1.00 98.56 138 ILE A O 1
ATOM 1161 N N . THR A 1 139 ? 13.560 -4.779 -28.406 1.00 98.62 139 THR A N 1
ATOM 1162 C CA . THR A 1 139 ? 12.381 -4.287 -29.130 1.00 98.62 139 THR A CA 1
ATOM 1163 C C . THR A 1 139 ? 11.226 -3.956 -28.178 1.00 98.62 139 THR A C 1
ATOM 1165 O O . THR A 1 139 ? 11.172 -4.430 -27.038 1.00 98.62 139 THR A O 1
ATOM 1168 N N . LYS A 1 140 ? 10.244 -3.179 -28.661 1.00 98.38 140 LYS A N 1
ATOM 1169 C CA . LYS A 1 140 ? 8.993 -2.904 -27.930 1.00 98.38 140 LYS A CA 1
ATOM 1170 C C . LYS A 1 140 ? 8.297 -4.204 -27.515 1.00 98.38 140 LYS A C 1
ATOM 1172 O O . LYS A 1 140 ? 7.901 -4.338 -26.361 1.00 98.38 140 LYS A O 1
ATOM 1177 N N . LYS A 1 141 ? 8.218 -5.182 -28.428 1.00 98.56 141 LYS A N 1
ATOM 1178 C CA . LYS A 1 141 ? 7.633 -6.506 -28.165 1.00 98.56 141 LYS A CA 1
ATOM 1179 C C . LYS A 1 141 ? 8.369 -7.232 -27.038 1.00 98.56 141 LYS A C 1
ATOM 1181 O O . LYS A 1 141 ? 7.742 -7.646 -26.072 1.00 98.56 141 LYS A O 1
ATOM 1186 N N . GLN A 1 142 ? 9.700 -7.300 -27.098 1.00 98.62 142 GLN A N 1
ATOM 1187 C CA . GLN A 1 142 ? 10.504 -7.917 -26.037 1.00 98.62 142 GLN A CA 1
ATOM 1188 C C . GLN A 1 142 ? 10.311 -7.228 -24.677 1.00 98.62 142 GLN A C 1
ATOM 1190 O O . GLN A 1 142 ? 10.322 -7.896 -23.642 1.00 98.62 142 GLN A O 1
ATOM 1195 N N . ALA A 1 143 ? 10.143 -5.904 -24.648 1.00 98.50 143 ALA A N 1
ATOM 1196 C CA . ALA A 1 143 ? 9.866 -5.176 -23.414 1.00 98.50 143 ALA A CA 1
ATOM 1197 C C . ALA A 1 143 ? 8.490 -5.533 -22.841 1.00 98.50 143 ALA A C 1
ATOM 1199 O O . ALA A 1 143 ? 8.404 -5.868 -21.659 1.00 98.50 143 ALA A O 1
ATOM 1200 N N . THR A 1 144 ? 7.447 -5.529 -23.675 1.00 98.31 144 THR A N 1
ATOM 1201 C CA . THR A 1 144 ? 6.089 -5.945 -23.296 1.00 98.31 144 THR A CA 1
ATOM 1202 C C . THR A 1 144 ? 6.068 -7.381 -22.777 1.00 98.31 144 THR A C 1
ATOM 1204 O O . THR A 1 144 ? 5.582 -7.611 -21.671 1.00 98.31 144 THR A O 1
ATOM 1207 N N . ASP A 1 145 ? 6.677 -8.324 -23.503 1.00 98.56 145 ASP A N 1
ATOM 1208 C CA . ASP A 1 145 ? 6.723 -9.746 -23.134 1.00 98.56 145 ASP A CA 1
ATOM 1209 C C . ASP A 1 145 ? 7.407 -9.942 -21.769 1.00 98.56 145 ASP A C 1
ATOM 1211 O O . ASP A 1 145 ? 6.935 -10.693 -20.912 1.00 98.56 145 ASP A O 1
ATOM 1215 N N . ARG A 1 146 ? 8.501 -9.209 -21.512 1.00 98.25 146 ARG A N 1
ATOM 1216 C CA . ARG A 1 146 ? 9.202 -9.244 -20.218 1.00 98.25 146 ARG A CA 1
ATOM 1217 C C . ARG A 1 146 ? 8.362 -8.650 -19.087 1.00 98.25 146 ARG A C 1
ATOM 1219 O O . ARG A 1 146 ? 8.356 -9.214 -17.995 1.00 98.25 146 ARG A O 1
ATOM 1226 N N . ILE A 1 147 ? 7.667 -7.536 -19.324 1.00 98.19 147 ILE A N 1
ATOM 1227 C CA . ILE A 1 147 ? 6.787 -6.904 -18.328 1.00 98.19 147 ILE A CA 1
ATOM 1228 C C . ILE A 1 147 ? 5.635 -7.844 -17.969 1.00 98.19 147 ILE A C 1
ATOM 1230 O O . ILE A 1 147 ? 5.404 -8.088 -16.784 1.00 98.19 147 ILE A O 1
ATOM 1234 N N . ALA A 1 148 ? 4.965 -8.406 -18.977 1.00 98.25 148 ALA A N 1
ATOM 1235 C CA . ALA A 1 148 ? 3.865 -9.344 -18.799 1.00 98.25 148 ALA A CA 1
ATOM 1236 C C . ALA A 1 148 ? 4.320 -10.585 -18.022 1.00 98.25 148 ALA A C 1
ATOM 1238 O O . ALA A 1 148 ? 3.746 -10.896 -16.981 1.00 98.25 148 ALA A O 1
ATOM 1239 N N . LYS A 1 149 ? 5.421 -11.225 -18.444 1.00 97.94 149 LYS A N 1
ATOM 1240 C CA . LYS A 1 149 ? 5.987 -12.400 -17.761 1.00 97.94 149 LYS A CA 1
ATOM 1241 C C . LYS A 1 149 ? 6.298 -12.125 -16.290 1.00 97.94 149 LYS A C 1
ATOM 1243 O O . LYS A 1 149 ? 6.025 -12.959 -15.430 1.00 97.94 149 LYS A O 1
ATOM 1248 N N . GLU A 1 150 ? 6.887 -10.974 -15.977 1.00 96.00 150 GLU A N 1
ATOM 1249 C CA . GLU A 1 150 ? 7.215 -10.630 -14.592 1.00 96.00 150 GLU A CA 1
ATOM 1250 C C . GLU A 1 150 ? 5.978 -10.291 -13.756 1.00 96.00 150 GLU A C 1
ATOM 1252 O O . GLU A 1 150 ? 5.923 -10.671 -12.587 1.00 96.00 150 GLU A O 1
ATOM 1257 N N . PHE A 1 151 ? 4.964 -9.647 -14.337 1.00 96.81 151 PHE A N 1
ATOM 1258 C CA . PHE A 1 151 ? 3.690 -9.420 -13.657 1.00 96.81 151 PHE A CA 1
ATOM 1259 C C . PHE A 1 151 ? 2.948 -10.731 -13.367 1.00 96.81 151 PHE A C 1
ATOM 1261 O O . PHE A 1 151 ? 2.529 -10.942 -12.226 1.00 96.81 151 PHE A O 1
ATOM 1268 N N . SER A 1 152 ? 2.890 -11.654 -14.334 1.00 97.25 152 SER A N 1
ATOM 1269 C CA . SER A 1 152 ? 2.292 -12.984 -14.155 1.00 97.25 152 SER A CA 1
ATOM 1270 C C . SER A 1 152 ? 2.943 -13.752 -13.007 1.00 97.25 152 SER A C 1
ATOM 1272 O O . SER A 1 152 ? 2.236 -14.245 -12.133 1.00 97.25 152 SER A O 1
ATOM 1274 N N . LYS A 1 153 ? 4.279 -13.734 -12.896 1.00 96.56 153 LYS A N 1
ATOM 1275 C CA . LYS A 1 153 ? 4.994 -14.360 -11.767 1.00 96.56 153 LYS A CA 1
ATOM 1276 C C . LYS A 1 153 ? 4.595 -13.796 -10.399 1.00 96.56 153 LYS A C 1
ATOM 1278 O O . LYS A 1 153 ? 4.610 -14.526 -9.409 1.00 96.56 153 LYS A O 1
ATOM 1283 N N . PHE A 1 154 ? 4.287 -12.500 -10.295 1.00 96.19 154 PHE A N 1
ATOM 1284 C CA . PHE A 1 154 ? 3.801 -11.914 -9.039 1.00 96.19 154 PHE A CA 1
ATOM 1285 C C . PHE A 1 154 ? 2.359 -12.329 -8.735 1.00 96.19 154 PHE A C 1
ATOM 1287 O O . PHE A 1 154 ? 2.046 -12.587 -7.572 1.00 96.19 154 PHE A O 1
ATOM 1294 N N . ILE A 1 155 ? 1.505 -12.438 -9.758 1.00 95.44 155 ILE A N 1
ATOM 1295 C CA . ILE A 1 155 ? 0.138 -12.958 -9.611 1.00 95.44 155 ILE A CA 1
ATOM 1296 C C . ILE A 1 155 ? 0.174 -14.418 -9.158 1.00 95.44 155 ILE A C 1
ATOM 1298 O O . ILE A 1 155 ? -0.478 -14.761 -8.175 1.00 95.44 155 ILE A O 1
ATOM 1302 N N . GLU A 1 156 ? 0.947 -15.264 -9.837 1.00 95.69 156 GLU A N 1
ATOM 1303 C CA . GLU A 1 156 ? 1.139 -16.676 -9.489 1.00 95.69 156 GLU A CA 1
ATOM 1304 C C . GLU A 1 156 ? 1.669 -16.820 -8.069 1.00 95.69 156 GLU A C 1
ATOM 1306 O O . GLU A 1 156 ? 1.121 -17.583 -7.280 1.00 95.69 156 GLU A O 1
ATOM 1311 N N . TYR A 1 157 ? 2.677 -16.023 -7.701 1.00 95.12 157 TYR A N 1
ATOM 1312 C CA . TYR A 1 157 ? 3.192 -16.016 -6.340 1.00 95.12 157 TYR A CA 1
ATOM 1313 C C . TYR A 1 157 ? 2.102 -15.660 -5.323 1.00 95.12 157 TYR A C 1
ATOM 1315 O O . TYR A 1 157 ? 1.910 -16.403 -4.364 1.00 95.12 157 TYR A O 1
ATOM 1323 N N . TRP A 1 158 ? 1.346 -14.581 -5.542 1.00 94.44 158 TRP A N 1
ATOM 1324 C CA . TRP A 1 158 ? 0.248 -14.181 -4.656 1.00 94.44 158 TRP A CA 1
ATOM 1325 C C . TRP A 1 158 ? -0.835 -15.259 -4.542 1.00 94.44 158 TRP A C 1
ATOM 1327 O O . TRP A 1 158 ? -1.286 -15.563 -3.442 1.00 94.44 158 TRP A O 1
ATOM 1337 N N . LYS A 1 159 ? -1.216 -15.884 -5.662 1.00 93.00 159 LYS A N 1
ATOM 1338 C CA . LYS A 1 159 ? -2.171 -17.000 -5.680 1.00 93.00 159 LYS A CA 1
ATOM 1339 C C . LYS A 1 159 ? -1.631 -18.236 -4.959 1.00 93.00 159 LYS A C 1
ATOM 1341 O O . LYS A 1 159 ? -2.382 -18.867 -4.228 1.00 93.00 159 LYS A O 1
ATOM 1346 N N . SER A 1 160 ? -0.343 -18.554 -5.098 1.00 93.44 160 SER A N 1
ATOM 1347 C CA . SER A 1 160 ? 0.281 -19.715 -4.443 1.00 93.44 160 SER A CA 1
ATOM 1348 C C . SER A 1 160 ? 0.286 -19.610 -2.918 1.00 93.44 160 SER A C 1
ATOM 1350 O O . SER A 1 160 ? 0.283 -20.625 -2.226 1.00 93.44 160 SER A O 1
ATOM 1352 N N . LEU A 1 161 ? 0.247 -18.385 -2.382 1.00 90.50 161 LEU A N 1
ATOM 1353 C CA . LEU A 1 161 ? 0.091 -18.171 -0.947 1.00 90.50 161 LEU A CA 1
ATOM 1354 C C . LEU A 1 161 ? -1.304 -18.603 -0.463 1.00 90.50 161 LEU A C 1
ATOM 1356 O O . LEU A 1 161 ? -1.426 -18.983 0.696 1.00 90.50 161 LEU A O 1
ATOM 1360 N N . ARG A 1 162 ? -2.324 -18.627 -1.343 1.00 71.62 162 ARG A N 1
ATOM 1361 C CA . ARG A 1 162 ? -3.689 -19.073 -1.010 1.00 71.62 162 ARG A CA 1
ATOM 1362 C C . ARG A 1 162 ? -3.810 -20.559 -0.715 1.00 71.62 162 ARG A C 1
ATOM 1364 O O . ARG A 1 162 ? -4.648 -20.924 0.090 1.00 71.62 162 ARG A O 1
ATOM 1371 N N . VAL A 1 163 ? -2.983 -21.385 -1.348 1.00 60.31 163 VAL A N 1
ATOM 1372 C CA . VAL A 1 163 ? -3.042 -22.853 -1.227 1.00 60.31 163 VAL A CA 1
ATOM 1373 C C . VAL A 1 163 ? -2.367 -23.346 0.063 1.00 60.31 163 VAL A C 1
ATOM 1375 O O . VAL A 1 163 ? -2.501 -24.502 0.432 1.00 60.31 163 VAL A O 1
ATOM 1378 N N . LYS A 1 164 ? -1.623 -22.480 0.765 1.00 56.62 164 LYS A N 1
ATOM 1379 C CA . LYS A 1 164 ? -0.827 -22.837 1.953 1.00 56.62 164 LYS A CA 1
ATOM 1380 C C . LYS A 1 164 ? -1.499 -22.494 3.293 1.00 56.62 164 LYS A C 1
ATOM 1382 O O . LYS A 1 164 ? -0.794 -22.405 4.301 1.00 56.62 164 LYS A O 1
ATOM 1387 N N . HIS A 1 165 ? -2.807 -22.246 3.305 1.00 42.69 165 HIS A N 1
ATOM 1388 C CA . HIS A 1 165 ? -3.588 -21.962 4.512 1.00 42.69 165 HIS A CA 1
ATOM 1389 C C . HIS A 1 165 ? -4.749 -22.928 4.649 1.00 42.69 165 HIS A C 1
ATOM 1391 O O . HIS A 1 165 ? -5.417 -23.157 3.620 1.00 42.69 165 HIS A O 1
#

Nearest PDB structures (foldseek):
  3op2-assembly1_B  TM=5.684E-01  e=4.675E-01  Bordetella bronchiseptica
  3op2-assembly1_A  TM=5.750E-01  e=5.597E-01  Bordetella bronchiseptica
  3exs-assembly1_C  TM=4.338E-01  e=4.147E-01  Streptococcus mutans
  4ggb-assembly1_A  TM=4.672E-01  e=3.465E-01  Agrobacterium fabrum str. C58
  2qde-assembly1_E  TM=3.799E-01  e=1.019E+00  Aromatoleum aromaticum EbN1

Foldseek 3Di:
DVVVLVVLVVVQVVCVVVVHAFEDEDDDDDDPDDPCCQAPPRLVVLLVVLLVSVVSVHQHQEYEYEQYPALVSVVSNLVSNCVVNVNRQAYAYEPPLDAPVVSLVSLLRQLVDPSDPYYDYDCNQQVVLVVCCVVVVDDPVVSVVSSVVSVVVRVVSNVVSVVVD

Radius of gyration: 17.7 Å; Cα contacts (8 Å, |Δi|>4): 187; chains: 1; bounding box: 41×44×44 Å

Secondary structure (DSSP, 8-state):
-HHHHHHHHHHHHHHHHTT---EEEE----SSS-TTIIIIIHHHHHHHHHHHHHHTT---SEEEEEPPSSHHHHHHHHHHHHTT-TT---EEEE-TT--HHHHHHHHHHHHTSTTEEEEE--HHHHHHHHHHHHTTSS-HHHHHHHHHHHHHHHHHHHHHHHTT-

Solvent-accessible surface area (backbone atoms only — not comparable to full-atom values): 9238 Å² total; per-residue (Å²): 110,70,69,60,51,54,54,49,34,54,51,45,51,53,26,60,76,66,74,44,89,38,74,44,76,61,84,72,79,75,87,71,92,60,85,64,34,74,74,70,46,36,56,59,51,47,32,50,50,42,39,54,43,44,73,66,72,39,77,48,64,27,40,38,34,66,65,56,84,47,65,72,53,45,51,50,40,49,52,35,50,24,61,100,35,82,84,47,41,34,29,25,36,44,28,86,63,37,54,70,69,56,38,51,53,40,48,61,58,45,60,79,34,90,41,41,75,52,68,52,68,51,56,62,46,42,46,63,39,51,51,36,30,75,68,68,74,41,50,70,65,58,24,51,53,49,30,52,55,47,48,49,54,52,51,51,52,60,55,56,58,63,77,76,110

Mean predicted aligned error: 3.91 Å

pLDDT: mean 93.27, std 7.68, range [42.69, 98.62]